Protein AF-A0A7V3RK88-F1 (afdb_monomer)

pLDDT: mean 96.87, std 5.75, range [55.03, 98.75]

Sequence (64 aa):
DAIEKGENVLIIDDLLATGGTTSAIIELVEQLGGRVMECIFIVELEFLNGRKNIKYPVYSLIKY

Nearest PDB structures (foldseek):
  6fd6-assembly1_B  TM=9.814E-01  e=3.141E-07  Homo sapiens
  6fd5-assembly1_B  TM=9.674E-01  e=2.464E-07  Homo sapiens
  1g2p-assembly1_A-2  TM=9.957E-01  e=1.432E-06  Saccharomyces cerevisiae
  5vjn-assembly1_B  TM=9.958E-01  e=1.939E-06  Saccharomyces cerevisiae
  5vjn-assembly1_A  TM=9.942E-01  e=2.189E-06  Saccharomyces cerevisiae

Solvent-accessible surface area (backbone atoms only — not comparable to full-atom value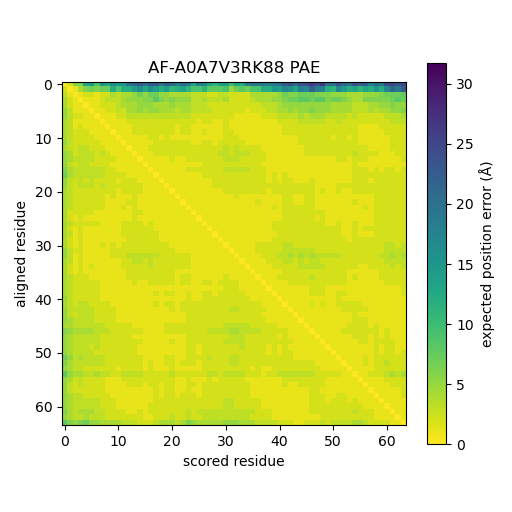s): 3575 Å² total; per-residue (Å²): 129,96,55,52,75,70,40,81,38,72,48,74,50,65,67,39,43,62,23,62,70,59,34,55,50,50,53,53,40,48,74,49,36,27,38,80,65,35,36,39,24,50,30,29,35,60,88,58,51,13,68,81,49,41,96,55,53,75,48,58,78,39,80,83

Structure (mmCIF, N/CA/C/O backbone):
data_AF-A0A7V3RK88-F1
#
_entry.id   AF-A0A7V3RK88-F1
#
loop_
_atom_site.group_PDB
_atom_site.id
_atom_site.type_symbol
_atom_site.label_atom_id
_atom_site.label_alt_id
_atom_site.label_comp_id
_atom_site.label_asym_id
_atom_site.label_entity_id
_atom_site.label_seq_id
_atom_site.pdbx_PDB_ins_code
_atom_site.Cartn_x
_atom_site.Cartn_y
_atom_site.Cartn_z
_atom_site.occupancy
_atom_site.B_iso_or_equiv
_atom_site.auth_seq_id
_atom_site.auth_comp_id
_atom_site.auth_asym_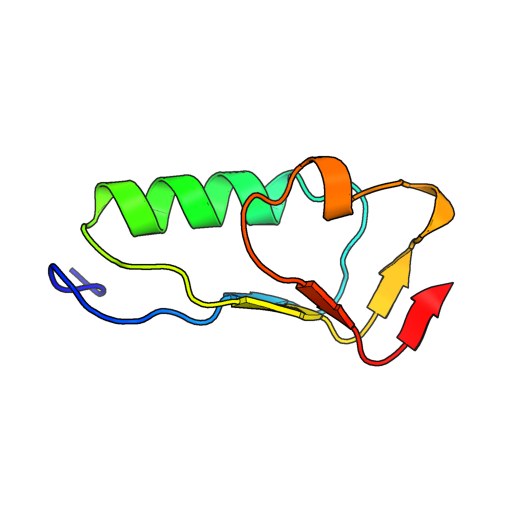id
_atom_site.auth_atom_id
_atom_site.pdbx_PDB_model_num
ATOM 1 N N . ASP A 1 1 ? -15.585 14.368 7.640 1.00 55.03 1 ASP A N 1
ATOM 2 C CA . ASP A 1 1 ? -14.379 13.742 7.074 1.00 55.03 1 ASP A CA 1
ATOM 3 C C . ASP A 1 1 ? -14.764 12.469 6.354 1.00 55.03 1 ASP A C 1
ATOM 5 O O . ASP A 1 1 ? -15.802 11.915 6.683 1.00 55.03 1 ASP A O 1
ATOM 9 N N . ALA A 1 2 ? -13.997 12.073 5.338 1.00 81.50 2 ALA A N 1
ATOM 10 C CA . ALA A 1 2 ? -14.375 11.016 4.393 1.00 81.50 2 ALA A CA 1
ATOM 11 C C . ALA A 1 2 ? -14.085 9.580 4.870 1.00 81.50 2 ALA A C 1
ATOM 13 O O . ALA A 1 2 ? -14.495 8.644 4.195 1.00 81.50 2 ALA A O 1
ATOM 14 N N . ILE A 1 3 ? -13.365 9.415 5.986 1.00 92.94 3 ILE A N 1
ATOM 15 C CA . ILE A 1 3 ? -13.032 8.116 6.580 1.00 92.94 3 ILE A CA 1
ATOM 16 C C . ILE A 1 3 ? -13.444 8.148 8.050 1.00 92.94 3 ILE A C 1
ATOM 18 O O . ILE A 1 3 ? -13.020 9.032 8.798 1.00 92.94 3 ILE A O 1
ATOM 22 N N . GLU A 1 4 ? -14.267 7.189 8.457 1.00 93.19 4 GLU A N 1
ATOM 23 C CA . GLU A 1 4 ? -14.653 6.978 9.846 1.00 93.19 4 GLU A CA 1
ATOM 24 C C . GLU A 1 4 ? -13.716 5.987 10.549 1.00 93.19 4 GLU A C 1
ATOM 26 O O . GLU A 1 4 ? -13.088 5.103 9.956 1.00 93.19 4 GLU A O 1
ATOM 31 N N . LYS A 1 5 ? -13.630 6.115 11.876 1.00 95.44 5 LYS A N 1
ATOM 32 C CA . LYS A 1 5 ? -12.771 5.255 12.688 1.00 95.44 5 LYS A CA 1
ATOM 33 C C . LYS A 1 5 ? -13.181 3.787 12.548 1.00 95.44 5 LYS A C 1
ATOM 35 O O . LYS A 1 5 ? -14.282 3.395 12.926 1.00 95.44 5 LYS A O 1
ATOM 40 N N . GLY A 1 6 ? -12.231 2.955 12.135 1.00 95.62 6 GLY A N 1
ATOM 41 C CA . GLY A 1 6 ? -12.389 1.513 11.987 1.00 95.62 6 GLY A CA 1
ATOM 42 C C . GLY A 1 6 ? -12.851 1.062 10.603 1.00 95.62 6 GLY A C 1
ATOM 43 O O . GLY A 1 6 ? -12.892 -0.156 10.388 1.00 95.62 6 GLY A O 1
ATOM 44 N N . GLU A 1 7 ? -13.148 1.992 9.688 1.00 97.50 7 GLU A N 1
ATOM 45 C CA . GLU A 1 7 ? -13.499 1.672 8.305 1.00 97.50 7 GLU A CA 1
ATOM 46 C C . GLU A 1 7 ? -12.367 0.940 7.593 1.00 97.50 7 GLU A C 1
ATOM 48 O O . GLU A 1 7 ? -11.186 1.252 7.751 1.00 97.50 7 GLU A O 1
ATOM 53 N N . ASN A 1 8 ? -12.746 -0.053 6.795 1.00 98.00 8 ASN A N 1
ATOM 54 C CA . ASN A 1 8 ? -11.816 -0.780 5.948 1.00 98.00 8 ASN A CA 1
ATOM 55 C C . ASN A 1 8 ? -11.634 -0.017 4.635 1.00 98.00 8 ASN A C 1
ATOM 57 O O . ASN A 1 8 ? -12.615 0.286 3.958 1.00 98.00 8 ASN A O 1
ATOM 61 N N . VAL A 1 9 ? -10.384 0.237 4.259 1.00 97.88 9 VAL A N 1
ATOM 62 C CA . VAL A 1 9 ? -10.023 1.020 3.075 1.00 97.88 9 VAL A CA 1
ATOM 63 C C . VAL A 1 9 ? -9.194 0.166 2.120 1.00 97.88 9 VAL A C 1
ATOM 65 O O . VAL A 1 9 ? -8.244 -0.505 2.528 1.00 97.88 9 VAL A O 1
ATOM 68 N N . LEU A 1 10 ? -9.545 0.214 0.837 1.00 98.06 10 LEU A N 1
ATOM 69 C CA . LEU A 1 10 ? -8.710 -0.270 -0.261 1.00 98.06 10 LEU A CA 1
ATOM 70 C C . LEU A 1 10 ? -8.111 0.935 -0.975 1.00 98.06 10 LEU A C 1
ATOM 72 O O . LEU A 1 10 ? -8.835 1.866 -1.326 1.00 98.06 10 LEU A O 1
ATOM 76 N N . ILE A 1 11 ? -6.801 0.911 -1.195 1.00 98.00 11 ILE A N 1
ATOM 77 C CA . ILE A 1 11 ? -6.114 1.940 -1.978 1.00 98.00 11 ILE A CA 1
ATOM 78 C C . ILE A 1 11 ? -5.978 1.407 -3.399 1.00 98.00 11 ILE A C 1
ATOM 80 O O . ILE A 1 11 ? -5.462 0.308 -3.589 1.00 98.00 11 ILE A O 1
ATOM 84 N N . ILE A 1 12 ? -6.455 2.164 -4.383 1.00 98.06 12 ILE A N 1
ATOM 85 C CA . ILE A 1 12 ? -6.420 1.777 -5.795 1.00 98.06 12 ILE A CA 1
ATOM 86 C C . ILE A 1 12 ? -5.769 2.908 -6.582 1.00 98.06 12 ILE A C 1
ATOM 88 O O . ILE A 1 12 ? -6.210 4.050 -6.467 1.00 98.06 12 ILE A O 1
ATOM 92 N N . ASP A 1 13 ? -4.746 2.587 -7.370 1.00 97.69 13 ASP A N 1
ATOM 93 C CA . ASP A 1 13 ? -4.048 3.545 -8.233 1.00 97.69 13 ASP A CA 1
ATOM 94 C C . ASP A 1 13 ? -3.688 2.908 -9.586 1.00 97.69 13 ASP A C 1
ATOM 96 O O . ASP A 1 13 ? -3.790 1.690 -9.772 1.00 97.69 13 ASP A O 1
ATOM 100 N N . ASP A 1 14 ? -3.282 3.712 -10.561 1.00 98.19 14 ASP A N 1
ATOM 101 C CA . ASP A 1 14 ? -2.916 3.210 -11.886 1.00 98.19 14 ASP A CA 1
ATOM 102 C C . ASP A 1 14 ? -1.562 2.475 -11.885 1.00 98.19 14 ASP A C 1
ATOM 104 O O . ASP A 1 14 ? -1.450 1.389 -12.462 1.00 98.19 14 ASP A O 1
ATOM 108 N N . LEU A 1 15 ? -0.552 3.016 -11.200 1.00 98.38 15 LEU A N 1
ATOM 109 C CA . LEU A 1 15 ? 0.840 2.588 -11.305 1.00 98.38 15 LEU A CA 1
ATOM 110 C C . LEU A 1 15 ? 1.557 2.525 -9.948 1.00 98.38 15 LEU A C 1
ATOM 112 O O . LEU A 1 15 ? 1.755 3.531 -9.269 1.00 98.38 15 LEU A O 1
ATOM 116 N N . LEU A 1 16 ? 2.108 1.355 -9.621 1.00 98.69 16 LEU A N 1
ATOM 117 C CA . LEU A 1 16 ? 3.120 1.212 -8.579 1.00 98.69 16 LEU A CA 1
ATOM 118 C C . LEU A 1 16 ? 4.527 1.402 -9.160 1.00 98.69 16 LEU A C 1
ATOM 120 O O . LEU A 1 16 ? 5.060 0.517 -9.828 1.00 98.69 16 LEU A O 1
ATOM 124 N N . ALA A 1 17 ? 5.149 2.541 -8.848 1.00 98.38 17 ALA A N 1
ATOM 125 C CA . ALA A 1 17 ? 6.562 2.810 -9.123 1.00 98.38 17 ALA A CA 1
ATOM 126 C C . ALA A 1 17 ? 7.432 2.572 -7.871 1.00 98.38 17 ALA A C 1
ATOM 128 O O . ALA A 1 17 ? 7.729 1.437 -7.515 1.00 98.38 17 ALA A O 1
ATOM 129 N N . THR A 1 18 ? 7.826 3.635 -7.161 1.00 98.38 18 THR A N 1
ATOM 130 C CA . THR A 1 18 ? 8.651 3.542 -5.940 1.00 98.38 18 THR A CA 1
ATOM 131 C C . THR A 1 18 ? 7.838 3.321 -4.661 1.00 98.38 18 THR A C 1
ATOM 133 O O . THR A 1 18 ? 8.423 3.081 -3.611 1.00 98.38 18 THR A O 1
ATOM 136 N N . GLY A 1 19 ? 6.505 3.415 -4.706 1.00 98.12 19 GLY A N 1
ATOM 137 C CA . GLY A 1 19 ? 5.617 3.209 -3.549 1.00 98.12 19 GLY A CA 1
ATOM 138 C C . GLY A 1 19 ? 5.504 4.392 -2.575 1.00 98.12 19 GLY A C 1
ATOM 139 O O . GLY A 1 19 ? 4.737 4.310 -1.620 1.00 98.12 19 GLY A O 1
ATOM 140 N N . GLY A 1 20 ? 6.213 5.504 -2.812 1.00 98.06 20 GLY A N 1
ATOM 141 C CA . GLY A 1 20 ? 6.196 6.670 -1.916 1.00 98.06 20 GLY A CA 1
ATOM 142 C C . GLY A 1 20 ? 4.811 7.311 -1.764 1.00 98.06 20 GLY A C 1
ATOM 143 O O . GLY A 1 20 ? 4.373 7.562 -0.644 1.00 98.06 20 GLY A O 1
ATOM 144 N N . THR A 1 21 ? 4.092 7.507 -2.874 1.00 97.69 21 THR A N 1
ATOM 145 C CA . THR A 1 21 ? 2.720 8.046 -2.868 1.00 97.69 21 THR A CA 1
ATOM 146 C C . THR A 1 21 ? 1.787 7.172 -2.036 1.00 97.69 21 THR A C 1
ATOM 148 O O . THR A 1 21 ? 1.098 7.662 -1.146 1.00 97.69 21 THR A O 1
ATOM 151 N N . THR A 1 22 ? 1.810 5.859 -2.270 1.00 98.31 22 THR A N 1
ATOM 152 C CA . THR A 1 22 ? 0.969 4.898 -1.551 1.00 98.31 22 THR A CA 1
ATOM 153 C C . THR A 1 22 ? 1.293 4.864 -0.060 1.00 98.31 22 THR A C 1
ATOM 155 O O . THR A 1 22 ? 0.369 4.827 0.745 1.00 98.31 22 THR A O 1
ATOM 158 N N . SER A 1 23 ? 2.573 4.940 0.326 1.00 98.38 23 SER A N 1
ATOM 159 C CA . SER A 1 23 ? 2.975 5.022 1.739 1.00 98.38 23 SER A CA 1
ATOM 160 C C . SER A 1 23 ? 2.367 6.242 2.432 1.00 98.38 23 SER A C 1
ATOM 162 O O . SER A 1 23 ? 1.784 6.109 3.504 1.00 98.38 23 SER A O 1
ATOM 164 N N . ALA A 1 24 ? 2.428 7.417 1.799 1.00 98.25 24 ALA A N 1
ATOM 165 C CA . ALA A 1 24 ? 1.839 8.634 2.356 1.00 98.25 24 ALA A CA 1
ATOM 166 C C . ALA A 1 24 ? 0.306 8.539 2.481 1.00 98.25 24 ALA A C 1
ATOM 168 O O . ALA A 1 24 ? -0.269 9.001 3.465 1.00 98.25 24 ALA A O 1
ATOM 169 N N . ILE A 1 25 ? -0.366 7.904 1.512 1.00 97.69 25 ILE A N 1
ATOM 170 C CA . ILE A 1 25 ? -1.816 7.659 1.575 1.00 97.69 25 ILE A CA 1
ATOM 171 C C . ILE A 1 25 ? -2.156 6.706 2.727 1.00 97.69 25 ILE A C 1
ATOM 173 O O . ILE A 1 25 ? -3.110 6.960 3.458 1.00 97.69 25 ILE A O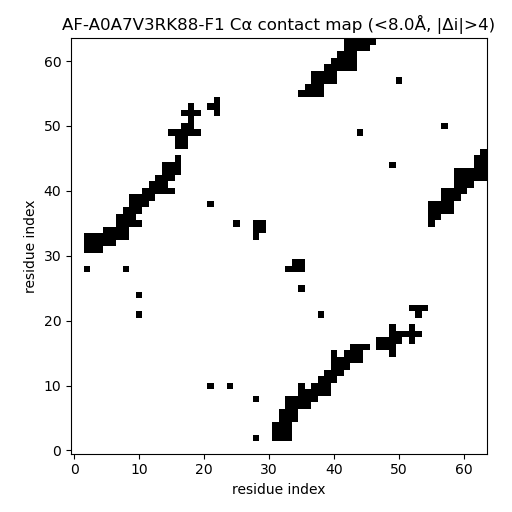 1
ATOM 177 N N . ILE A 1 26 ? -1.377 5.636 2.922 1.00 98.06 26 ILE A N 1
ATOM 178 C CA . ILE A 1 26 ? -1.553 4.705 4.045 1.00 98.06 26 ILE A CA 1
ATOM 179 C C . ILE A 1 26 ? -1.473 5.452 5.378 1.00 98.06 26 ILE A C 1
ATOM 181 O O . ILE A 1 26 ? -2.362 5.295 6.212 1.00 98.06 26 ILE A O 1
ATOM 185 N N . GLU A 1 27 ? -0.448 6.287 5.560 1.00 98.06 27 GLU A N 1
ATOM 186 C CA . GLU A 1 27 ? -0.278 7.086 6.777 1.00 98.06 27 GLU A CA 1
ATOM 187 C C . GLU A 1 27 ? -1.470 8.020 7.013 1.00 98.06 27 GLU A C 1
ATOM 189 O O . GLU A 1 27 ? -1.971 8.106 8.134 1.00 98.06 27 GLU A O 1
ATOM 194 N N . LEU A 1 28 ? -1.975 8.673 5.962 1.00 97.19 28 LEU A N 1
ATOM 195 C CA . LEU A 1 28 ? -3.149 9.540 6.057 1.00 97.19 28 LEU A CA 1
ATOM 196 C C . LEU A 1 28 ? -4.408 8.759 6.466 1.00 97.19 28 LEU A C 1
ATOM 198 O O . LEU A 1 28 ? -5.151 9.197 7.343 1.00 97.19 28 LEU A O 1
ATOM 202 N N . VAL A 1 29 ? -4.644 7.590 5.865 1.00 97.12 29 VAL A N 1
ATOM 203 C CA . VAL A 1 29 ? -5.779 6.719 6.213 1.00 97.12 29 VAL A CA 1
ATOM 204 C C . VAL A 1 29 ? -5.687 6.264 7.672 1.00 97.12 29 VAL A C 1
ATOM 206 O O . VAL A 1 29 ? -6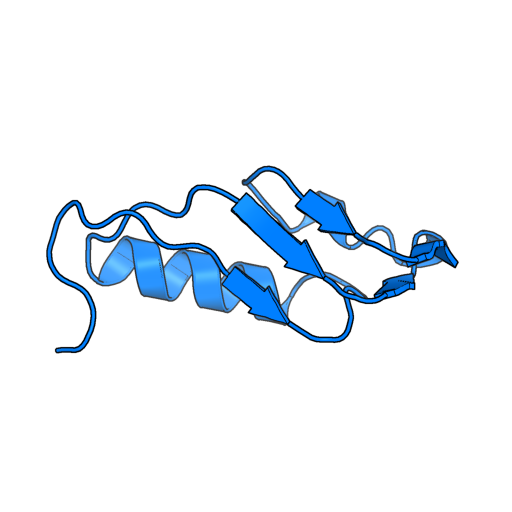.682 6.335 8.396 1.00 97.12 29 VAL A O 1
ATOM 209 N N . GLU A 1 30 ? -4.505 5.834 8.126 1.00 96.69 30 GLU A N 1
ATOM 210 C CA . GLU A 1 30 ? -4.276 5.424 9.517 1.00 96.69 30 GLU A CA 1
ATOM 211 C C . GLU A 1 30 ? -4.491 6.597 10.496 1.00 96.69 30 GLU A C 1
ATOM 213 O O . GLU A 1 30 ? -5.110 6.411 11.547 1.00 96.69 30 GLU A O 1
ATOM 218 N N . GLN A 1 31 ? -4.057 7.817 10.149 1.00 97.06 31 GLN A N 1
ATOM 219 C CA . GLN A 1 31 ? -4.273 9.030 10.956 1.00 97.06 31 GLN A CA 1
ATOM 220 C C . GLN A 1 31 ? -5.755 9.395 11.109 1.00 97.06 31 GLN A C 1
ATOM 222 O O . GLN A 1 31 ? -6.165 9.857 12.174 1.00 97.06 31 GLN A O 1
ATOM 227 N N . LEU A 1 32 ? -6.567 9.146 10.080 1.00 96.50 32 LEU A N 1
ATOM 228 C CA . LEU A 1 32 ? -8.023 9.321 10.122 1.00 96.50 32 LEU A CA 1
ATOM 229 C C . LEU A 1 32 ? -8.739 8.181 10.875 1.00 96.50 32 LEU A C 1
ATOM 231 O O . LEU A 1 32 ? -9.950 8.226 11.082 1.00 96.50 32 LEU A O 1
ATOM 235 N N . GLY A 1 33 ? -7.998 7.169 11.337 1.00 96.75 33 GLY A N 1
ATOM 236 C CA . GLY A 1 33 ? -8.526 6.022 12.072 1.00 96.75 33 GLY A CA 1
ATOM 237 C C . GLY A 1 33 ? -9.047 4.893 11.183 1.00 96.75 33 GLY A C 1
ATOM 238 O O . GLY A 1 33 ? -9.653 3.956 11.709 1.00 96.75 33 GLY A O 1
ATOM 239 N N . GLY A 1 34 ? -8.817 4.961 9.871 1.00 97.50 34 GLY A N 1
ATOM 240 C CA . GLY A 1 34 ? -9.125 3.889 8.932 1.00 97.50 34 GLY A CA 1
ATOM 241 C C . GLY A 1 34 ? -8.131 2.727 9.021 1.00 97.50 34 GLY A C 1
ATOM 242 O O . GLY A 1 34 ? -7.036 2.836 9.575 1.00 97.50 34 GLY A O 1
ATOM 243 N N . ARG A 1 35 ? -8.516 1.583 8.454 1.00 97.75 35 ARG A N 1
ATOM 244 C CA . ARG A 1 35 ? -7.703 0.370 8.344 1.00 97.75 35 ARG A CA 1
ATOM 245 C C . ARG A 1 35 ? -7.496 0.043 6.872 1.00 97.75 35 ARG A C 1
ATOM 247 O O . ARG A 1 35 ? -8.419 -0.423 6.208 1.00 97.75 35 ARG A O 1
ATOM 254 N N . VAL A 1 36 ? -6.280 0.240 6.370 1.00 98.12 36 VAL A N 1
ATOM 255 C CA . VAL A 1 36 ? -5.927 -0.228 5.024 1.00 98.12 36 VAL A CA 1
ATOM 256 C C . VAL A 1 36 ? -5.955 -1.756 5.008 1.00 98.12 36 VAL A C 1
ATOM 258 O O . VAL A 1 36 ? -5.421 -2.402 5.909 1.00 98.12 36 VAL A O 1
ATOM 261 N N . MET A 1 37 ? -6.604 -2.335 4.001 1.00 98.31 37 MET A N 1
ATOM 262 C CA . MET A 1 37 ? -6.681 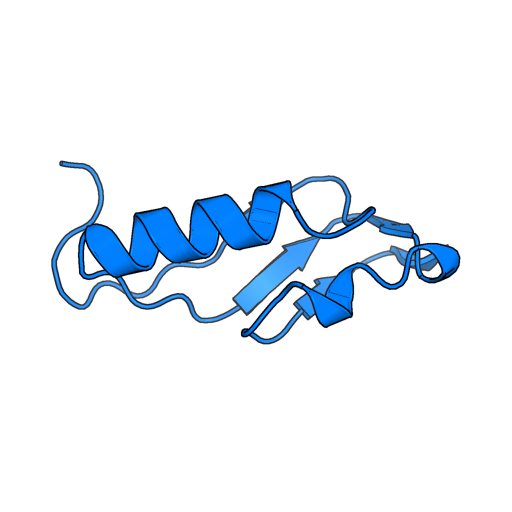-3.786 3.823 1.00 98.31 37 MET A CA 1
ATOM 263 C C . MET A 1 37 ? -5.681 -4.276 2.777 1.00 98.31 37 MET A C 1
ATOM 265 O O . MET A 1 37 ? -5.003 -5.274 3.002 1.00 98.31 37 MET A O 1
ATOM 269 N N . GLU A 1 38 ? -5.577 -3.562 1.656 1.00 98.56 38 GLU A N 1
ATOM 270 C CA . GLU A 1 38 ? -4.740 -3.914 0.507 1.00 98.56 38 GLU A CA 1
ATOM 271 C C . GLU A 1 38 ? -4.547 -2.690 -0.407 1.00 98.56 38 GLU A C 1
ATOM 273 O O . GLU A 1 38 ? -5.370 -1.767 -0.411 1.00 98.56 38 GLU A O 1
ATOM 278 N N . CYS A 1 39 ? -3.451 -2.687 -1.169 1.00 98.69 39 CYS A N 1
ATOM 279 C CA . CYS A 1 39 ? -3.171 -1.725 -2.234 1.00 98.69 39 CYS A CA 1
ATOM 280 C C . CYS A 1 39 ? -3.232 -2.427 -3.600 1.00 98.69 39 CYS A C 1
ATOM 282 O O . CYS A 1 39 ? -2.574 -3.448 -3.805 1.00 98.69 39 CYS A O 1
ATOM 284 N N . ILE A 1 40 ? -4.004 -1.879 -4.533 1.00 98.69 40 ILE A N 1
ATOM 285 C CA . ILE A 1 40 ? -4.284 -2.467 -5.844 1.00 98.69 40 ILE A CA 1
ATOM 286 C C . ILE A 1 40 ? -3.785 -1.527 -6.939 1.00 98.69 40 ILE A C 1
ATOM 288 O O . ILE A 1 40 ? -4.096 -0.338 -6.930 1.00 98.69 40 ILE A O 1
ATOM 292 N N . PHE A 1 41 ? -3.060 -2.080 -7.909 1.00 98.69 41 PHE A N 1
ATOM 293 C CA . PHE A 1 41 ? -2.523 -1.332 -9.042 1.00 98.69 41 PHE A CA 1
ATOM 294 C C . PHE A 1 41 ? -2.863 -1.994 -10.374 1.00 98.69 41 PHE A C 1
ATOM 296 O O . PHE A 1 41 ? -2.927 -3.223 -10.480 1.00 98.69 41 PHE A O 1
ATOM 303 N N . ILE A 1 42 ? -3.033 -1.190 -11.423 1.00 98.69 42 ILE A N 1
ATOM 304 C CA . ILE A 1 42 ? -3.134 -1.726 -12.787 1.00 98.69 42 ILE A CA 1
ATOM 305 C C . ILE A 1 42 ? -1.745 -2.176 -13.254 1.00 98.69 42 ILE A C 1
ATOM 307 O O . ILE A 1 42 ? -1.596 -3.287 -13.761 1.00 98.69 42 ILE A O 1
ATOM 311 N N . VAL A 1 43 ? -0.724 -1.347 -13.043 1.00 98.69 43 VAL A N 1
ATOM 312 C CA . VAL A 1 43 ? 0.654 -1.600 -13.474 1.00 98.69 43 VAL A CA 1
ATOM 313 C C . VAL A 1 43 ? 1.611 -1.524 -12.289 1.00 98.69 43 VAL A C 1
ATOM 315 O O . VAL A 1 43 ? 1.464 -0.683 -11.412 1.00 98.69 43 VAL A O 1
ATOM 318 N N . GLU A 1 44 ? 2.631 -2.372 -12.270 1.00 98.69 44 GLU A N 1
ATOM 319 C CA . GLU A 1 44 ? 3.751 -2.301 -11.334 1.00 98.69 44 GLU A CA 1
ATOM 320 C C . GLU A 1 44 ? 5.088 -2.331 -12.081 1.00 98.69 44 GLU A C 1
ATOM 322 O O . GLU A 1 44 ? 5.269 -3.146 -12.981 1.00 98.69 44 GLU A O 1
ATOM 327 N N . LEU A 1 45 ? 6.025 -1.468 -11.674 1.00 98.75 45 LEU A N 1
ATOM 328 C CA . LEU A 1 45 ? 7.423 -1.471 -12.116 1.00 98.75 45 LEU A CA 1
ATOM 329 C C . LEU A 1 45 ? 8.287 -2.193 -11.067 1.00 98.75 45 LEU A C 1
ATOM 331 O O . LEU A 1 45 ? 8.816 -1.572 -10.139 1.00 98.75 45 LEU A O 1
ATOM 335 N N . GLU A 1 46 ? 8.437 -3.511 -11.190 1.00 98.44 46 GLU A N 1
ATOM 336 C CA . GLU A 1 46 ? 9.092 -4.383 -10.205 1.00 98.44 46 GLU A CA 1
ATOM 337 C C . GLU A 1 46 ? 10.559 -3.989 -9.977 1.00 98.44 46 GLU A C 1
ATOM 339 O O . GLU A 1 46 ? 11.056 -4.029 -8.846 1.00 98.44 46 GLU A O 1
ATO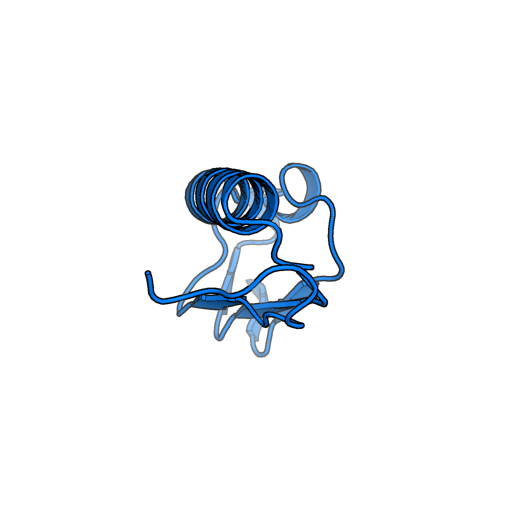M 344 N N . PHE A 1 47 ? 11.241 -3.508 -11.021 1.00 98.25 47 PHE A N 1
ATOM 345 C CA . PHE A 1 47 ? 12.634 -3.058 -10.939 1.00 98.25 47 PHE A CA 1
ATOM 346 C C . PHE A 1 47 ? 12.846 -1.868 -9.982 1.00 98.25 47 PHE A C 1
ATOM 348 O O . PHE A 1 47 ? 13.954 -1.674 -9.476 1.00 98.25 47 PHE A O 1
ATOM 355 N N . LEU A 1 48 ? 11.796 -1.099 -9.668 1.00 98.50 48 LEU A N 1
ATOM 356 C CA . LEU A 1 48 ? 11.849 0.002 -8.698 1.00 98.50 48 LEU A CA 1
ATOM 357 C C . LEU A 1 48 ? 11.626 -0.446 -7.250 1.00 98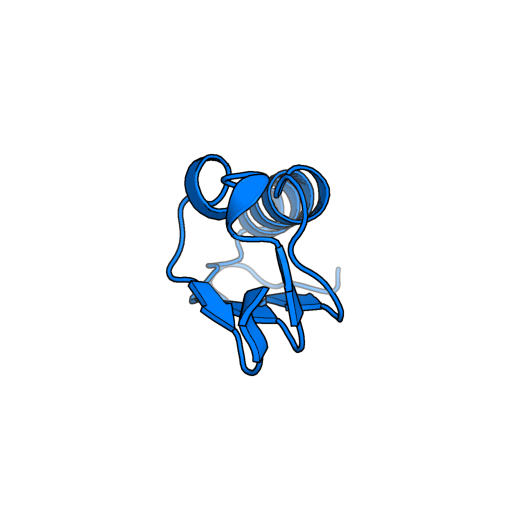.50 48 LEU A C 1
ATOM 359 O O . LEU A 1 48 ? 11.789 0.359 -6.336 1.00 98.50 48 LEU A O 1
ATOM 363 N N . ASN A 1 49 ? 11.314 -1.725 -7.016 1.00 98.06 49 ASN A N 1
ATOM 364 C CA . ASN A 1 49 ? 11.129 -2.303 -5.684 1.00 98.06 49 ASN A CA 1
ATOM 365 C C . ASN A 1 49 ? 10.067 -1.579 -4.823 1.00 98.06 49 ASN A C 1
ATOM 367 O O . ASN A 1 49 ? 10.183 -1.560 -3.594 1.00 98.06 49 ASN A O 1
ATOM 371 N N . GLY A 1 50 ? 9.024 -1.004 -5.437 1.00 98.25 50 GLY A N 1
ATOM 372 C CA . GLY A 1 50 ? 8.053 -0.149 -4.743 1.00 98.25 50 GLY A CA 1
ATOM 373 C C . GLY A 1 50 ? 7.323 -0.814 -3.577 1.00 98.25 50 GLY A C 1
ATOM 374 O O . GLY A 1 50 ? 7.071 -0.171 -2.559 1.00 98.25 50 GLY A O 1
ATOM 375 N N . ARG A 1 51 ? 7.075 -2.128 -3.664 1.00 98.12 51 ARG A N 1
ATOM 376 C CA .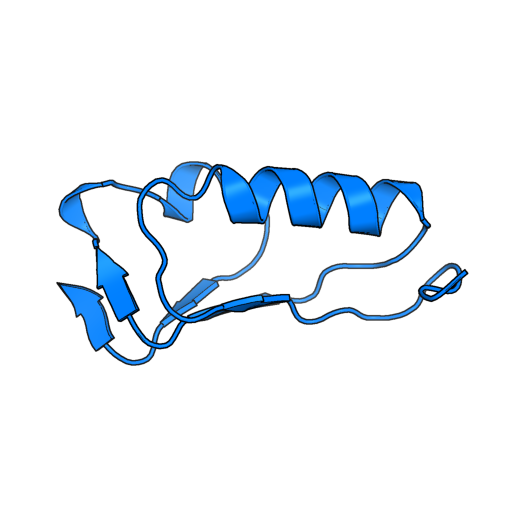 ARG A 1 51 ? 6.468 -2.922 -2.580 1.00 98.12 51 ARG A CA 1
ATOM 377 C C . ARG A 1 51 ? 7.210 -2.806 -1.243 1.00 98.12 51 ARG A C 1
ATOM 379 O O . ARG A 1 51 ? 6.580 -2.947 -0.206 1.00 98.12 51 ARG A O 1
ATOM 386 N N . LYS A 1 52 ? 8.521 -2.524 -1.236 1.00 98.00 52 LYS A N 1
ATOM 387 C CA . LYS A 1 52 ? 9.304 -2.367 0.009 1.00 98.00 52 LYS A CA 1
ATOM 388 C C . LYS A 1 52 ? 8.841 -1.186 0.864 1.00 98.00 52 LYS A C 1
ATOM 390 O O . LYS A 1 52 ? 9.057 -1.207 2.070 1.00 98.00 52 LYS A O 1
ATOM 395 N N . ASN A 1 53 ? 8.208 -0.190 0.247 1.00 97.25 53 ASN A N 1
ATOM 396 C CA . ASN A 1 53 ? 7.681 0.991 0.925 1.00 97.25 53 ASN A CA 1
ATOM 397 C C . ASN A 1 53 ? 6.199 0.842 1.310 1.00 97.25 53 ASN A C 1
ATOM 399 O O . ASN A 1 53 ? 5.608 1.787 1.817 1.00 97.25 53 ASN A O 1
ATOM 403 N N . ILE A 1 54 ? 5.579 -0.320 1.071 1.00 97.94 54 ILE A N 1
ATOM 404 C CA . ILE A 1 54 ? 4.158 -0.556 1.344 1.00 97.94 54 ILE A CA 1
ATOM 405 C C . ILE A 1 54 ? 4.025 -1.619 2.441 1.00 97.94 54 ILE A C 1
ATOM 407 O O . ILE A 1 54 ? 4.453 -2.759 2.287 1.00 97.94 54 ILE A O 1
ATOM 411 N N . LYS A 1 55 ? 3.405 -1.238 3.562 1.00 96.50 55 LYS A N 1
ATOM 412 C CA . LYS A 1 55 ? 3.193 -2.095 4.747 1.00 96.50 55 LYS A CA 1
ATOM 413 C C . LYS A 1 55 ? 2.115 -3.172 4.549 1.00 96.50 55 LYS A C 1
ATOM 415 O O . LYS A 1 55 ? 2.082 -4.153 5.287 1.00 96.50 55 LYS A O 1
ATOM 420 N N . TYR A 1 56 ? 1.222 -2.967 3.587 1.00 98.25 56 TYR A N 1
ATOM 421 C CA . TYR A 1 56 ? 0.035 -3.787 3.347 1.00 98.25 56 TYR A CA 1
ATOM 422 C C . TYR A 1 56 ? 0.206 -4.700 2.126 1.00 98.25 56 TYR A C 1
ATOM 424 O O . TYR A 1 56 ? 1.106 -4.472 1.317 1.00 98.25 56 TYR A O 1
ATOM 432 N N . PRO A 1 57 ? -0.638 -5.738 1.970 1.00 98.50 57 PRO A N 1
ATOM 433 C CA . PRO A 1 57 ? -0.662 -6.541 0.756 1.00 98.50 57 PRO A CA 1
ATOM 434 C C . PRO A 1 57 ? -0.762 -5.668 -0.498 1.00 98.50 57 PRO A C 1
ATOM 436 O O . PRO A 1 57 ? -1.422 -4.626 -0.496 1.00 98.50 57 PRO A O 1
ATOM 439 N N . VAL A 1 58 ? -0.078 -6.101 -1.557 1.00 98.56 58 VAL A N 1
ATOM 440 C CA . VAL A 1 58 ? -0.072 -5.425 -2.855 1.00 98.56 58 VAL A CA 1
ATOM 441 C C . VAL A 1 58 ? -0.485 -6.409 -3.936 1.00 98.56 58 VAL A C 1
ATOM 443 O O . VAL A 1 58 ? 0.204 -7.414 -4.169 1.00 98.56 58 VAL A O 1
ATOM 446 N N . TYR A 1 59 ? -1.540 -6.054 -4.658 1.00 98.56 59 TYR A N 1
ATOM 447 C CA . TYR A 1 59 ? -1.955 -6.708 -5.888 1.00 98.56 59 TYR A CA 1
ATOM 448 C C . TYR A 1 59 ? -1.689 -5.793 -7.089 1.00 98.56 59 TYR A C 1
ATOM 450 O O . TYR A 1 59 ? -1.954 -4.594 -7.043 1.00 98.56 59 TYR A O 1
ATOM 458 N N . SER A 1 60 ? -1.170 -6.361 -8.175 1.00 98.44 60 SER A N 1
ATOM 459 C CA . SER A 1 60 ? -0.957 -5.661 -9.443 1.00 98.44 60 SER A CA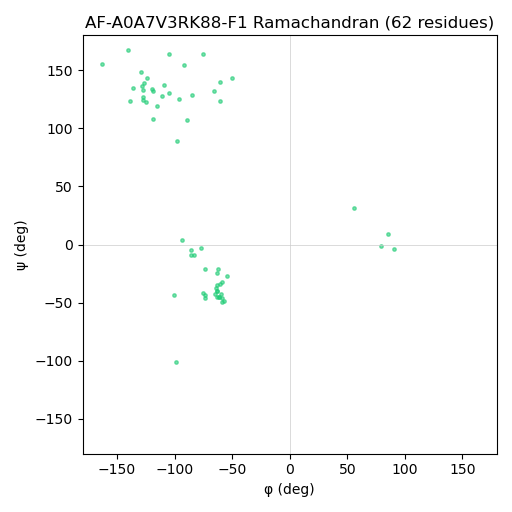 1
ATOM 460 C C . SER A 1 60 ? -1.409 -6.539 -10.604 1.00 98.44 60 SER A C 1
ATOM 462 O O . SER A 1 60 ? -1.124 -7.741 -10.621 1.00 98.44 60 SER A O 1
ATOM 464 N N . LEU A 1 61 ? -2.141 -5.950 -11.555 1.00 98.56 61 LEU A N 1
ATOM 465 C CA . LEU A 1 61 ? -2.676 -6.677 -12.710 1.00 98.56 61 LEU A CA 1
ATOM 466 C C . LEU A 1 61 ? -1.586 -6.987 -13.747 1.00 98.56 61 LEU A C 1
ATOM 468 O O . LEU A 1 61 ? -1.543 -8.092 -14.287 1.00 98.56 61 LEU A O 1
ATOM 472 N N . ILE A 1 62 ? -0.704 -6.023 -14.013 1.00 98.50 62 ILE A N 1
ATOM 473 C CA . ILE A 1 62 ? 0.399 -6.116 -14.975 1.00 98.50 62 ILE A CA 1
ATOM 474 C C . ILE A 1 62 ? 1.706 -5.744 -14.270 1.00 98.50 62 ILE A C 1
ATOM 476 O O . ILE A 1 62 ? 1.740 -4.797 -13.485 1.00 98.50 62 ILE A O 1
ATOM 480 N N . LYS A 1 63 ? 2.786 -6.477 -14.555 1.00 98.50 63 LYS A N 1
ATOM 481 C CA . LYS A 1 63 ? 4.105 -6.302 -13.930 1.00 98.50 63 LYS A CA 1
ATOM 482 C C . LYS A 1 63 ? 5.191 -6.160 -14.997 1.00 98.50 63 LYS A C 1
ATOM 484 O O . LYS A 1 63 ? 5.198 -6.952 -15.943 1.00 98.50 63 LYS A O 1
ATOM 489 N N . TYR A 1 64 ? 6.066 -5.167 -14.835 1.00 96.31 64 TYR A N 1
ATOM 490 C CA . TYR A 1 64 ? 7.198 -4.841 -15.712 1.00 96.31 64 TYR A CA 1
ATOM 491 C C . TYR A 1 64 ? 8.514 -4.732 -14.943 1.00 96.31 64 TYR A C 1
ATOM 493 O O . TYR A 1 64 ? 8.491 -4.255 -13.787 1.00 96.31 64 TYR A O 1
#

Radius of gyration: 11.76 Å; Cα contacts (8 Å, |Δi|>4): 123; chains: 1; bounding box: 27×20×28 Å

Mean predicted aligned error: 2.27 Å

Foldseek 3Di:
DPAAAAAEDEAEDAEQAQQPVVLVVCVVCVVNNYHYAEYEYQEYEVVNVNCVSPPHHYYYNYYD

Secondary structure (DSSP, 8-state):
----TT-EEEEEEEEESSSHHHHHHHHHHHHTT-EEEEEEEEEE-GGGTGGGG-SS-EEEEEE-